Protein AF-A0A7J2HNV4-F1 (afdb_monomer)

Solvent-accessible surface area (backbone atoms only — not comparable to full-atom values): 3819 Å² total; per-residue (Å²): 111,80,86,79,57,71,96,55,95,83,83,84,89,76,90,79,60,55,48,67,67,27,85,86,33,45,76,37,73,76,59,72,85,52,80,71,52,79,67,56,43,55,51,38,51,51,41,40,53,55,49,52,50,56,60,74,76,103

Radius of gyration: 17.04 Å; Cα contacts (8 Å, |Δi|>4): 27; chains: 1; bounding box: 38×14×44 Å

Structure (mmCIF, N/CA/C/O backbone):
data_AF-A0A7J2HNV4-F1
#
_entry.id   AF-A0A7J2HNV4-F1
#
loop_
_atom_site.group_PDB
_atom_site.id
_atom_site.type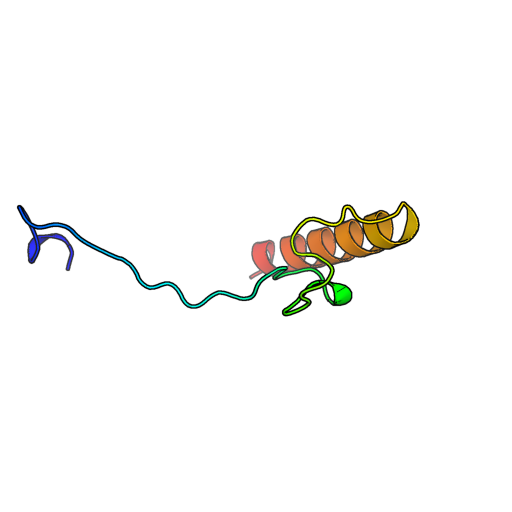_symbol
_atom_site.label_atom_id
_atom_site.label_alt_id
_atom_site.label_comp_id
_atom_site.label_asym_id
_atom_site.label_entity_id
_atom_site.label_seq_id
_atom_site.pdbx_PDB_ins_code
_atom_site.Cartn_x
_atom_site.Cartn_y
_atom_site.Cartn_z
_atom_site.occupancy
_atom_site.B_iso_or_equiv
_atom_site.auth_seq_id
_atom_site.auth_comp_id
_atom_site.auth_asym_id
_atom_site.auth_atom_id
_atom_site.pdbx_PDB_model_num
ATOM 1 N N . LYS A 1 1 ? -12.875 1.729 25.351 1.00 45.81 1 LYS A N 1
ATOM 2 C CA . LYS A 1 1 ? -12.220 0.599 24.606 1.00 45.81 1 LYS A CA 1
ATOM 3 C C . LYS A 1 1 ? -13.287 -0.404 24.153 1.00 45.81 1 LYS A C 1
ATOM 5 O O . LYS A 1 1 ? -14.412 -0.249 24.589 1.00 45.81 1 LYS A O 1
ATOM 10 N N . ALA A 1 2 ? -12.989 -1.386 23.285 1.00 58.97 2 ALA A N 1
ATOM 11 C CA . ALA A 1 2 ? -13.980 -2.302 22.673 1.00 58.97 2 ALA A CA 1
ATOM 12 C C . ALA A 1 2 ? -15.007 -2.917 23.657 1.00 58.97 2 ALA A C 1
ATOM 14 O O . ALA A 1 2 ? -16.134 -3.218 23.271 1.00 58.97 2 ALA A O 1
ATOM 15 N N . ASP A 1 3 ? -14.654 -3.020 24.940 1.00 67.31 3 ASP A N 1
ATOM 16 C CA . ASP A 1 3 ? -15.559 -3.425 26.013 1.00 67.31 3 ASP A CA 1
ATOM 17 C C . ASP A 1 3 ? -16.786 -2.520 26.245 1.00 67.31 3 ASP A C 1
ATOM 19 O O . ASP A 1 3 ? -17.774 -2.989 26.805 1.00 67.31 3 ASP A O 1
ATOM 23 N N . GLU A 1 4 ? -16.757 -1.264 25.794 1.00 74.81 4 GLU A N 1
ATOM 24 C CA . GLU A 1 4 ? -17.837 -0.269 25.939 1.00 74.81 4 GLU A CA 1
ATOM 25 C C . GLU A 1 4 ? -18.950 -0.404 24.885 1.00 74.81 4 GLU A C 1
ATOM 27 O O . GLU A 1 4 ? -20.038 0.135 25.070 1.00 74.81 4 GLU A O 1
ATOM 32 N N . TYR A 1 5 ? -18.707 -1.128 23.786 1.00 77.19 5 TYR A N 1
ATOM 33 C CA . TYR A 1 5 ? -19.616 -1.203 22.631 1.00 77.19 5 TYR A CA 1
ATOM 34 C C . TYR A 1 5 ? -20.053 -2.647 22.320 1.00 77.19 5 TYR A C 1
ATOM 36 O O . TYR A 1 5 ? -20.242 -3.025 21.165 1.00 77.19 5 TYR A O 1
ATOM 44 N N . LYS A 1 6 ? -20.239 -3.472 23.362 1.00 85.06 6 LYS A N 1
ATOM 45 C CA . LYS A 1 6 ? -20.745 -4.851 23.231 1.00 85.06 6 LYS A CA 1
ATOM 46 C C . LYS A 1 6 ? -22.224 -4.861 22.814 1.00 85.06 6 LYS A C 1
ATOM 48 O O . LYS A 1 6 ? -23.021 -4.063 23.297 1.00 85.06 6 LYS A O 1
ATOM 53 N N . GLY A 1 7 ? -22.595 -5.791 21.930 1.00 87.19 7 GLY A N 1
ATOM 54 C CA . GLY A 1 7 ? -23.988 -6.014 21.512 1.00 87.19 7 GLY A CA 1
ATOM 55 C C . GLY A 1 7 ? -24.539 -5.036 20.466 1.00 87.19 7 GLY A C 1
ATOM 56 O O . GLY A 1 7 ? -25.742 -5.041 20.218 1.00 87.19 7 GLY A O 1
ATOM 57 N N . LYS A 1 8 ? -23.692 -4.202 19.847 1.00 88.06 8 LYS A N 1
ATOM 58 C CA . LYS A 1 8 ? -24.073 -3.275 18.769 1.00 88.06 8 LYS A CA 1
ATOM 59 C C . LYS A 1 8 ? -23.159 -3.452 17.549 1.00 88.06 8 LYS A C 1
ATOM 61 O O . LYS A 1 8 ? -22.000 -3.833 17.723 1.00 88.06 8 LYS A O 1
ATOM 66 N N . PRO A 1 9 ? -23.632 -3.157 16.325 1.00 90.50 9 PRO A N 1
ATOM 67 C CA . PRO A 1 9 ? -22.762 -3.101 15.156 1.00 90.50 9 PRO A CA 1
ATOM 68 C C . PRO A 1 9 ? -21.635 -2.086 15.365 1.00 90.50 9 PRO A C 1
ATOM 70 O O . PRO A 1 9 ? -21.868 -0.987 15.866 1.00 90.50 9 PRO A O 1
ATOM 73 N N . THR A 1 10 ? -20.420 -2.451 14.964 1.00 89.88 10 THR A N 1
ATOM 74 C CA . THR A 1 10 ? -19.253 -1.562 14.988 1.00 89.88 10 THR A CA 1
ATOM 75 C C . THR A 1 10 ? -18.784 -1.333 13.557 1.00 89.88 10 THR A C 1
ATOM 77 O O . THR A 1 10 ? -18.668 -2.284 12.787 1.00 89.88 10 THR A O 1
ATOM 80 N N . MET A 1 11 ? -18.501 -0.079 13.209 1.00 91.31 11 MET A N 1
ATOM 81 C CA . MET A 1 11 ? -17.902 0.305 11.932 1.00 91.31 11 MET A CA 1
ATOM 82 C C . MET A 1 11 ? -16.598 1.050 12.200 1.00 91.31 11 MET A C 1
ATOM 84 O O . MET A 1 11 ? -16.560 1.963 13.023 1.00 91.31 11 MET A O 1
ATOM 88 N N . ILE A 1 12 ? -15.541 0.670 11.487 1.00 92.50 12 ILE A N 1
ATOM 89 C CA . ILE A 1 12 ? -14.268 1.387 11.483 1.00 92.50 12 ILE A CA 1
ATOM 90 C C . ILE A 1 12 ? -14.197 2.161 10.172 1.00 92.50 12 ILE A C 1
ATOM 92 O O . ILE A 1 12 ? -14.173 1.565 9.098 1.00 92.50 12 ILE A O 1
ATOM 96 N N . ILE A 1 13 ? -14.162 3.488 10.263 1.00 93.75 13 ILE A N 1
ATOM 97 C CA . ILE A 1 13 ? -13.898 4.348 9.109 1.00 93.75 13 ILE A CA 1
ATOM 98 C C . ILE A 1 13 ? -12.388 4.556 9.048 1.00 93.75 13 ILE A C 1
ATOM 1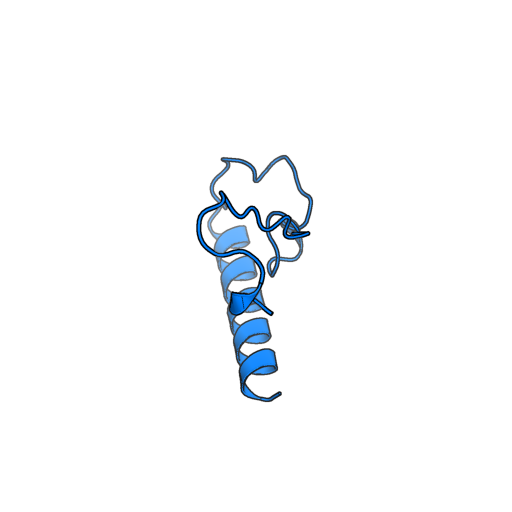00 O O . ILE A 1 13 ? -11.828 5.330 9.822 1.00 93.75 13 ILE A O 1
ATOM 104 N N . MET A 1 14 ? -11.729 3.825 8.154 1.00 96.00 14 MET A N 1
ATOM 105 C CA . MET A 1 14 ? -10.293 3.944 7.934 1.00 96.00 14 MET A CA 1
ATOM 106 C C . MET A 1 14 ? -10.021 4.884 6.760 1.00 96.00 14 MET A C 1
ATOM 108 O O . MET A 1 14 ? -10.409 4.601 5.626 1.00 96.00 14 MET A O 1
ATOM 112 N N . SER A 1 15 ? -9.308 5.977 7.019 1.00 97.44 15 SER A N 1
ATOM 113 C CA . SER A 1 15 ? -8.743 6.808 5.955 1.00 97.44 15 SER A CA 1
ATOM 114 C C . SER A 1 15 ? -7.649 6.024 5.233 1.00 97.44 15 SER A C 1
ATOM 116 O O . SER A 1 15 ? -6.693 5.568 5.860 1.00 97.44 15 SER A O 1
ATOM 118 N N . THR A 1 16 ? -7.787 5.854 3.921 1.00 96.50 16 THR A N 1
ATOM 119 C CA . THR A 1 16 ? -6.848 5.091 3.088 1.00 96.50 16 THR A CA 1
ATOM 120 C C . THR A 1 16 ? -6.405 5.912 1.882 1.00 96.50 16 THR A C 1
ATOM 122 O O . THR A 1 16 ? -7.037 6.904 1.523 1.00 96.50 16 THR A O 1
ATOM 125 N N . ILE A 1 17 ? -5.307 5.487 1.257 1.00 97.56 17 ILE A N 1
ATOM 126 C CA . ILE A 1 17 ? -4.865 5.968 -0.052 1.00 97.56 17 ILE A CA 1
ATOM 127 C C . ILE A 1 17 ? -4.969 4.782 -1.006 1.00 97.56 17 ILE A C 1
ATOM 129 O O . ILE A 1 17 ? -4.390 3.723 -0.762 1.00 97.56 17 ILE A O 1
ATOM 133 N N . LYS A 1 18 ? -5.726 4.937 -2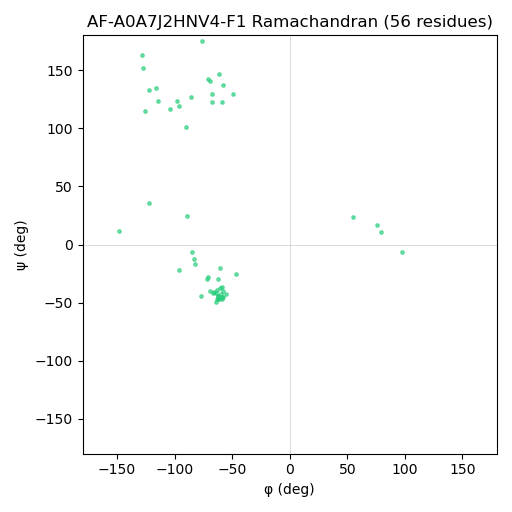.090 1.00 96.31 18 LYS A N 1
ATOM 134 C CA . LYS A 1 18 ? -5.827 3.897 -3.116 1.00 96.31 18 LYS A CA 1
ATOM 135 C C . LYS A 1 18 ? -4.477 3.762 -3.815 1.00 96.31 18 LYS A C 1
ATOM 137 O O . LYS A 1 18 ? -3.931 4.777 -4.225 1.00 96.31 18 LYS A O 1
ATOM 142 N N . GLY A 1 19 ? -3.959 2.539 -3.936 1.00 96.50 19 GLY A N 1
ATOM 143 C CA . GLY A 1 19 ? -2.628 2.293 -4.504 1.00 96.50 19 GLY A CA 1
ATOM 144 C C . GLY A 1 19 ? -1.466 2.632 -3.563 1.00 96.50 19 GLY A C 1
ATOM 145 O O . GLY A 1 19 ? -0.349 2.788 -4.041 1.00 96.50 19 GLY A O 1
ATOM 146 N N . LYS A 1 20 ? -1.715 2.771 -2.245 1.00 97.12 20 LYS A N 1
ATOM 147 C CA . LYS A 1 20 ? -0.676 3.090 -1.249 1.00 97.12 20 LYS A CA 1
ATOM 148 C C . LYS A 1 20 ? 0.546 2.180 -1.400 1.00 97.12 20 LYS A C 1
ATOM 150 O O . LYS A 1 20 ? 0.401 0.961 -1.388 1.00 97.12 20 LYS A O 1
ATOM 155 N N . GLY A 1 21 ? 1.729 2.786 -1.459 1.00 96.69 21 GLY A N 1
ATOM 156 C CA . GLY A 1 21 ? 3.014 2.088 -1.541 1.00 96.69 21 GLY A CA 1
ATOM 157 C C . GLY A 1 21 ? 3.586 1.960 -2.951 1.00 96.69 21 GLY A C 1
ATOM 158 O O . GLY A 1 21 ? 4.727 1.536 -3.074 1.00 96.69 21 GLY A O 1
ATOM 159 N N . VAL A 1 22 ? 2.839 2.365 -3.986 1.00 97.88 22 VAL A N 1
ATOM 160 C CA . VAL A 1 22 ? 3.342 2.461 -5.364 1.00 97.88 22 VAL A CA 1
ATOM 161 C C . VAL A 1 22 ? 3.087 3.869 -5.899 1.00 97.88 22 VAL A C 1
ATOM 163 O O . VAL A 1 22 ? 1.939 4.287 -6.067 1.00 97.88 22 VAL A O 1
ATOM 166 N N . SER A 1 23 ? 4.156 4.607 -6.175 1.00 97.19 23 SER A N 1
ATOM 167 C CA . SER A 1 23 ? 4.167 6.055 -6.410 1.00 97.19 23 SER A CA 1
ATOM 168 C C . SER A 1 23 ? 3.213 6.503 -7.520 1.00 97.19 23 SER A C 1
ATOM 170 O O . SER A 1 23 ? 2.476 7.473 -7.352 1.00 97.19 23 SER A O 1
ATOM 172 N N . PHE A 1 24 ? 3.168 5.769 -8.633 1.00 97.12 24 PHE A N 1
ATOM 173 C CA . PHE A 1 24 ? 2.327 6.095 -9.788 1.00 97.12 24 PHE A CA 1
ATOM 174 C C . PHE A 1 24 ? 0.873 5.603 -9.660 1.00 97.12 24 PHE A C 1
ATOM 176 O O . PHE A 1 24 ? 0.012 6.003 -10.455 1.00 97.12 24 PHE A O 1
ATOM 183 N N . MET A 1 25 ? 0.587 4.743 -8.675 1.00 97.44 25 MET A N 1
ATOM 184 C CA . MET A 1 25 ? -0.761 4.236 -8.396 1.00 97.44 25 MET A CA 1
ATOM 185 C C . MET A 1 25 ? -1.479 5.026 -7.297 1.00 97.44 25 MET A C 1
ATOM 187 O O . MET A 1 25 ? -2.712 4.995 -7.244 1.00 97.44 25 MET A O 1
ATOM 191 N N . GLU A 1 26 ? -0.748 5.731 -6.426 1.00 97.94 26 GLU A N 1
ATOM 192 C CA . GLU A 1 26 ? -1.348 6.485 -5.322 1.00 97.94 26 GLU A CA 1
ATOM 193 C C . GLU A 1 26 ? -2.339 7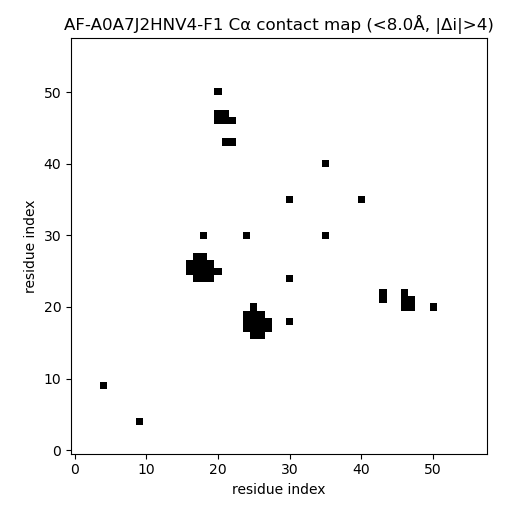.549 -5.818 1.00 97.94 26 GLU A C 1
ATOM 195 O O . GLU A 1 26 ? -2.000 8.437 -6.597 1.00 97.94 26 GLU A O 1
ATOM 200 N N . ASN A 1 27 ? -3.588 7.461 -5.344 1.00 97.56 27 ASN A N 1
ATOM 201 C CA . ASN A 1 27 ? -4.702 8.343 -5.723 1.00 97.56 27 ASN A CA 1
ATOM 202 C C . ASN A 1 27 ? -4.974 8.417 -7.238 1.00 97.56 27 ASN A C 1
ATOM 204 O O . ASN A 1 27 ? -5.592 9.372 -7.712 1.00 97.56 27 ASN A O 1
ATOM 208 N N . ASN A 1 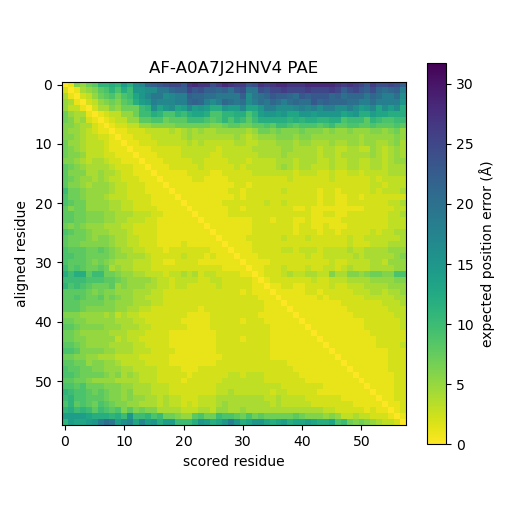28 ? -4.573 7.393 -7.994 1.00 97.06 28 ASN A N 1
ATOM 209 C CA . ASN A 1 28 ? -4.771 7.343 -9.434 1.00 97.06 28 ASN A CA 1
ATOM 210 C C . ASN A 1 28 ? -6.011 6.504 -9.805 1.00 97.06 28 ASN A C 1
ATOM 212 O O . ASN A 1 28 ? -6.149 5.333 -9.430 1.00 97.06 28 ASN A O 1
ATOM 216 N N . VAL A 1 29 ? -6.948 7.107 -10.542 1.00 96.81 29 VAL A N 1
ATOM 217 C CA . VAL A 1 29 ? -8.195 6.449 -10.968 1.00 96.81 29 VAL A CA 1
ATOM 218 C C . VAL A 1 29 ? -7.970 5.400 -12.052 1.00 96.81 29 VAL A C 1
ATOM 220 O O . VAL A 1 29 ? -8.688 4.397 -12.055 1.00 96.81 29 VAL A O 1
ATOM 223 N N . ASP A 1 30 ? -6.947 5.568 -12.892 1.00 96.31 30 ASP A N 1
ATOM 224 C CA . ASP A 1 30 ? -6.651 4.664 -14.009 1.00 96.31 30 ASP A CA 1
ATOM 225 C C . ASP A 1 30 ? -6.325 3.251 -13.514 1.00 96.31 30 ASP A C 1
ATOM 227 O O . ASP A 1 30 ? -6.670 2.261 -14.155 1.00 96.31 30 ASP A O 1
ATOM 231 N N . PHE A 1 31 ? -5.757 3.143 -12.312 1.00 95.94 31 PHE A N 1
ATOM 232 C CA . PHE A 1 31 ? -5.432 1.879 -11.651 1.00 95.94 31 PHE A CA 1
ATOM 233 C C . PHE A 1 31 ? -6.586 1.328 -10.793 1.00 95.94 31 PHE A C 1
ATOM 235 O O . PHE A 1 31 ? -6.370 0.573 -9.850 1.00 95.94 31 PHE A O 1
ATOM 242 N N . HIS A 1 32 ? -7.848 1.681 -11.084 1.00 95.88 32 HIS A N 1
ATOM 243 C CA . HIS A 1 32 ? -8.992 1.063 -10.397 1.00 95.88 32 HIS A CA 1
ATOM 244 C C . HIS A 1 32 ? -9.162 -0.424 -10.704 1.00 95.88 32 HIS A C 1
ATOM 246 O O . HIS A 1 32 ? -9.482 -1.193 -9.802 1.00 95.88 32 HIS A O 1
ATOM 252 N N . GLY A 1 33 ? -8.971 -0.795 -11.965 1.00 94.25 33 GLY A N 1
ATOM 253 C CA . GLY A 1 33 ? -9.091 -2.170 -12.452 1.00 94.25 33 GLY A CA 1
ATOM 254 C C . GLY A 1 33 ? -8.146 -2.465 -13.613 1.00 94.25 33 GLY A C 1
ATOM 255 O O . GLY A 1 33 ? -8.294 -3.484 -14.281 1.00 94.25 33 GLY A O 1
ATOM 256 N N . LYS A 1 34 ? -7.197 -1.562 -13.881 1.00 95.38 34 LYS A N 1
ATOM 257 C CA . LYS A 1 34 ? -6.166 -1.744 -14.896 1.00 95.38 34 LYS A CA 1
ATOM 258 C C . LYS A 1 34 ? -4.997 -2.509 -14.284 1.00 95.38 34 LYS A C 1
ATOM 260 O O . LYS A 1 34 ? -4.458 -2.093 -13.260 1.00 95.38 34 LYS A O 1
ATOM 265 N N . ALA A 1 35 ? -4.604 -3.602 -14.929 1.00 96.00 35 ALA A N 1
ATOM 266 C CA . ALA A 1 35 ? -3.378 -4.306 -14.585 1.00 96.00 35 ALA A CA 1
ATOM 267 C C . ALA A 1 35 ? -2.145 -3.482 -15.017 1.00 96.00 35 ALA A C 1
ATOM 269 O O . ALA A 1 35 ? -2.184 -2.870 -16.091 1.00 96.00 35 ALA A O 1
ATOM 270 N N . PRO A 1 36 ? -1.059 -3.472 -14.225 1.00 96.75 36 PRO A N 1
ATOM 271 C CA . PRO A 1 36 ? 0.214 -2.892 -14.644 1.00 96.75 36 PRO A CA 1
ATOM 272 C C . PRO A 1 36 ? 0.770 -3.622 -15.868 1.00 96.75 36 PRO A C 1
ATOM 274 O O . PRO A 1 36 ? 0.595 -4.835 -16.001 1.00 96.75 36 PRO A O 1
ATOM 277 N N . ASN A 1 37 ? 1.464 -2.900 -16.743 1.00 97.69 37 ASN A N 1
ATOM 278 C CA . ASN A 1 37 ? 2.320 -3.532 -17.750 1.00 97.69 37 ASN A CA 1
ATOM 279 C C . ASN A 1 37 ? 3.641 -4.033 -17.129 1.00 97.69 37 ASN A C 1
ATOM 281 O O . ASN A 1 37 ? 3.919 -3.780 -15.958 1.00 97.69 37 ASN A O 1
ATOM 285 N N . ASP A 1 38 ? 4.473 -4.717 -17.916 1.00 98.38 38 ASP A N 1
ATOM 286 C CA . ASP A 1 38 ? 5.710 -5.342 -17.424 1.00 98.38 38 ASP A CA 1
ATOM 287 C C . ASP A 1 38 ? 6.702 -4.353 -16.788 1.00 98.38 38 ASP A C 1
ATOM 289 O O . ASP A 1 38 ? 7.363 -4.686 -15.803 1.00 98.38 38 ASP A O 1
ATOM 293 N N . GLU A 1 39 ? 6.811 -3.132 -17.317 1.00 98.06 39 GLU A N 1
ATOM 294 C CA . GLU A 1 39 ? 7.707 -2.106 -16.769 1.00 98.06 39 GLU A CA 1
ATOM 295 C C . GLU A 1 39 ? 7.121 -1.468 -15.505 1.00 98.06 39 GLU A C 1
ATOM 297 O O . GLU A 1 39 ? 7.810 -1.350 -14.491 1.00 98.06 39 GLU A O 1
ATOM 302 N N . GLU A 1 40 ? 5.826 -1.141 -15.521 1.00 97.94 40 GLU A N 1
ATOM 303 C CA . GLU A 1 40 ? 5.096 -0.660 -14.339 1.00 97.94 40 GLU A CA 1
ATOM 304 C C . GLU A 1 40 ? 5.156 -1.683 -13.193 1.00 97.94 40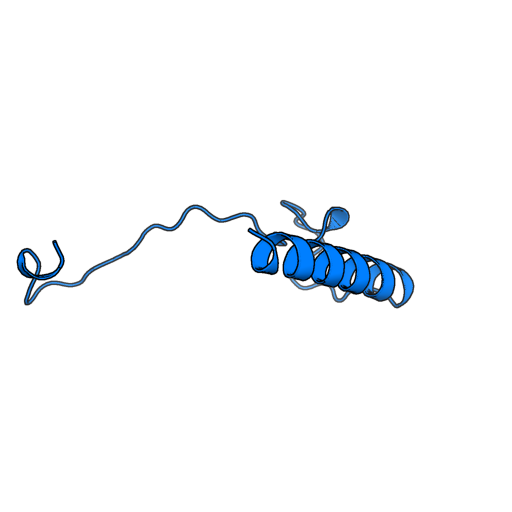 GLU A C 1
ATOM 306 O O . GLU A 1 40 ? 5.355 -1.309 -12.038 1.00 97.94 40 GLU A O 1
ATOM 311 N N . HIS A 1 41 ? 5.043 -2.978 -13.502 1.00 98.12 41 HIS A N 1
ATOM 312 C CA . HIS A 1 41 ? 5.147 -4.061 -12.527 1.00 98.12 41 HIS A CA 1
ATOM 313 C C . HIS A 1 41 ? 6.527 -4.100 -11.862 1.00 98.12 41 HIS A C 1
ATOM 315 O O . HIS A 1 41 ? 6.616 -4.175 -10.637 1.00 98.12 41 HIS A O 1
ATOM 321 N N . LYS A 1 42 ? 7.614 -4.018 -12.642 1.00 98.44 42 LYS A N 1
ATOM 322 C CA . LYS A 1 42 ? 8.982 -3.996 -12.091 1.00 98.44 42 LYS A CA 1
ATOM 323 C C . LYS A 1 42 ? 9.192 -2.812 -11.148 1.00 98.44 42 LYS A C 1
ATOM 325 O O . LYS A 1 42 ? 9.788 -2.984 -10.087 1.00 98.44 42 LYS A O 1
ATOM 330 N N . ILE A 1 43 ? 8.693 -1.632 -11.522 1.00 98.38 43 ILE A N 1
ATOM 331 C CA . ILE A 1 43 ? 8.777 -0.425 -10.689 1.00 98.38 43 ILE A CA 1
ATOM 332 C C . ILE A 1 43 ? 7.984 -0.622 -9.394 1.00 98.38 43 ILE A C 1
ATOM 334 O O . ILE A 1 43 ? 8.531 -0.416 -8.314 1.00 98.38 43 ILE A O 1
ATOM 338 N N . ALA A 1 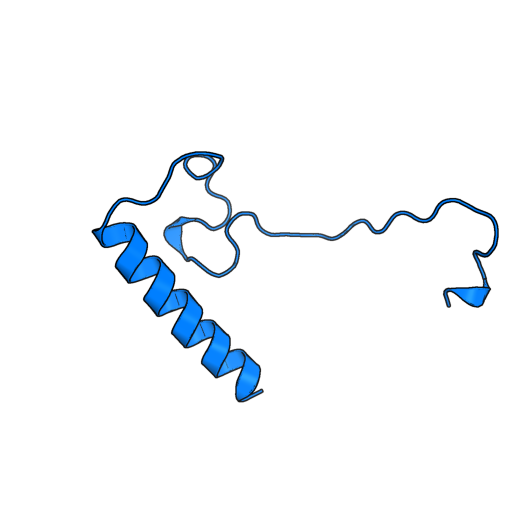44 ? 6.736 -1.086 -9.495 1.00 98.25 44 ALA A N 1
ATOM 339 C CA . ALA A 1 44 ? 5.871 -1.310 -8.341 1.00 98.25 44 ALA A CA 1
ATOM 340 C C . ALA A 1 44 ? 6.478 -2.304 -7.340 1.00 98.25 44 ALA A C 1
ATOM 342 O O . ALA A 1 44 ? 6.487 -2.038 -6.142 1.00 98.25 44 ALA A O 1
ATOM 343 N N . MET A 1 45 ? 7.026 -3.424 -7.820 1.00 98.38 45 MET A N 1
ATOM 344 C CA . MET A 1 45 ? 7.652 -4.421 -6.947 1.00 98.38 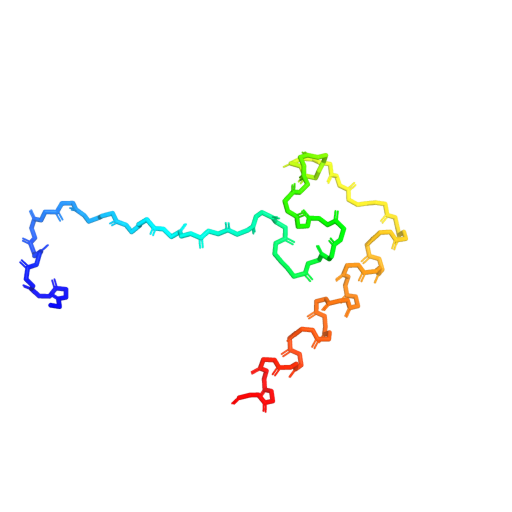45 MET A CA 1
ATOM 345 C C . MET A 1 45 ? 8.878 -3.864 -6.228 1.00 98.38 45 MET A C 1
ATOM 347 O O . MET A 1 45 ? 9.021 -4.073 -5.027 1.00 98.38 45 MET A O 1
ATOM 351 N N . LYS A 1 46 ? 9.719 -3.097 -6.930 1.00 98.50 46 LYS A N 1
ATOM 352 C CA . LYS A 1 46 ? 10.880 -2.449 -6.319 1.00 98.50 46 LYS A CA 1
ATOM 353 C C . LYS A 1 46 ? 10.470 -1.469 -5.213 1.00 98.50 46 LYS A C 1
ATOM 355 O O . LYS A 1 46 ? 11.041 -1.505 -4.129 1.00 98.50 46 LYS A O 1
ATOM 360 N N . GLU A 1 47 ? 9.482 -0.613 -5.473 1.00 98.38 47 GLU A N 1
ATOM 361 C CA . GLU A 1 47 ? 8.995 0.355 -4.479 1.00 98.38 47 GLU A CA 1
ATOM 362 C C . GLU A 1 47 ? 8.394 -0.342 -3.247 1.00 98.38 47 GLU A C 1
ATOM 364 O O . GLU 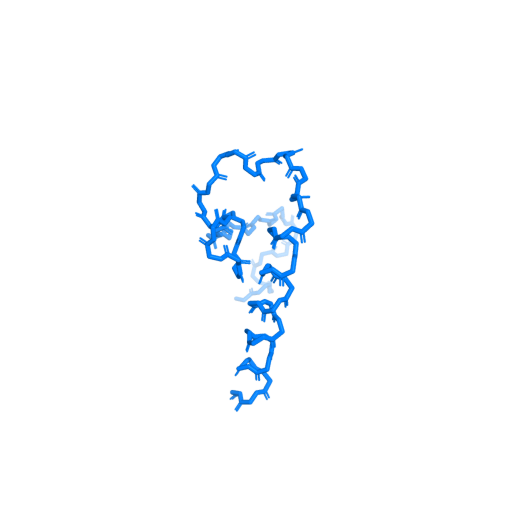A 1 47 ? 8.635 0.083 -2.116 1.00 98.38 47 GLU A O 1
ATOM 369 N N . LEU A 1 48 ? 7.670 -1.448 -3.447 1.00 98.19 48 LEU A N 1
ATOM 370 C CA . LEU A 1 48 ? 7.121 -2.251 -2.354 1.00 98.19 48 LEU A CA 1
ATOM 371 C C . LEU A 1 48 ? 8.213 -2.933 -1.520 1.00 98.19 48 LEU A C 1
ATOM 373 O O . LEU A 1 48 ? 8.116 -2.924 -0.295 1.00 98.19 48 LEU A O 1
ATOM 377 N N . GLU A 1 49 ? 9.253 -3.485 -2.150 1.00 98.19 49 GLU A N 1
ATOM 378 C CA . GLU A 1 49 ? 10.397 -4.089 -1.449 1.00 98.19 49 GLU A CA 1
ATOM 379 C C . GLU A 1 49 ? 11.155 -3.053 -0.602 1.00 98.19 49 GLU A C 1
ATOM 381 O O . GLU A 1 49 ? 11.493 -3.309 0.558 1.00 98.19 49 GLU A O 1
ATOM 386 N N . GLU A 1 50 ? 11.396 -1.861 -1.156 1.00 97.62 50 GLU A N 1
ATOM 387 C CA . GLU A 1 50 ? 12.032 -0.749 -0.442 1.00 97.62 50 GLU A CA 1
ATOM 388 C C . GLU A 1 50 ? 11.177 -0.289 0.751 1.00 97.62 50 GLU A C 1
ATOM 390 O O . GLU A 1 50 ? 11.695 -0.108 1.861 1.00 97.62 50 GLU A O 1
ATOM 395 N N . LEU A 1 51 ? 9.859 -0.163 0.554 1.00 96.81 51 LEU A N 1
ATOM 396 C CA . LEU A 1 51 ? 8.919 0.190 1.614 1.00 96.81 51 LEU A CA 1
ATOM 397 C C . LEU A 1 51 ? 8.882 -0.878 2.715 1.00 96.81 51 LEU A C 1
ATOM 399 O O . LEU A 1 51 ? 8.977 -0.539 3.896 1.00 96.81 51 LEU A O 1
ATOM 403 N N . GLU A 1 52 ? 8.788 -2.157 2.352 1.00 97.44 52 GLU A N 1
ATOM 404 C CA . GLU A 1 52 ? 8.778 -3.274 3.299 1.00 97.44 52 GLU A CA 1
ATOM 405 C C . GLU A 1 52 ? 10.041 -3.282 4.163 1.00 97.44 52 GLU A C 1
ATOM 407 O O . GLU A 1 52 ? 9.953 -3.422 5.387 1.00 97.44 52 GLU A O 1
ATOM 412 N N . LYS A 1 53 ? 11.210 -3.082 3.546 1.00 97.69 53 LYS A N 1
ATOM 413 C CA . LYS A 1 53 ? 12.481 -2.984 4.264 1.00 97.69 53 LYS A CA 1
ATOM 414 C C . LYS A 1 53 ? 12.463 -1.835 5.273 1.00 97.69 53 LYS A C 1
ATOM 416 O O . LYS A 1 53 ? 12.797 -2.057 6.434 1.00 97.69 53 LYS A O 1
ATOM 421 N N . SER A 1 54 ? 12.008 -0.649 4.865 1.00 96.75 54 SER A N 1
ATOM 422 C CA . SER A 1 54 ? 11.954 0.521 5.754 1.00 96.75 54 SER A CA 1
ATOM 423 C C . SER A 1 54 ? 11.053 0.302 6.975 1.00 96.75 54 SER A C 1
ATOM 425 O O . SER A 1 54 ? 11.400 0.710 8.082 1.00 96.75 54 SER A O 1
ATOM 427 N N . ILE A 1 55 ? 9.926 -0.395 6.793 1.00 96.50 55 ILE A N 1
ATOM 428 C CA . ILE A 1 55 ? 8.987 -0.711 7.873 1.00 96.50 55 ILE A CA 1
ATOM 429 C C . ILE A 1 55 ? 9.600 -1.723 8.839 1.00 96.50 55 ILE A C 1
ATOM 431 O O . ILE A 1 55 ? 9.416 -1.598 10.042 1.00 96.50 55 ILE A O 1
ATOM 435 N N . ARG A 1 56 ? 10.317 -2.730 8.330 1.00 95.62 56 ARG A N 1
ATOM 436 C CA . ARG A 1 56 ? 10.952 -3.760 9.168 1.00 95.62 56 ARG A CA 1
ATOM 437 C C . ARG A 1 56 ? 12.138 -3.239 9.972 1.00 95.62 56 ARG A C 1
ATOM 439 O O . ARG A 1 56 ? 12.458 -3.811 11.008 1.00 95.62 56 ARG A O 1
ATOM 446 N N . GLU A 1 57 ? 12.809 -2.214 9.462 1.00 93.75 57 GLU A N 1
ATOM 447 C CA . GLU A 1 57 ? 13.940 -1.559 10.124 1.00 93.75 57 GLU A CA 1
ATOM 448 C C . GLU A 1 57 ? 13.501 -0.466 11.120 1.00 93.75 57 GLU A C 1
ATOM 450 O O . GLU A 1 57 ? 14.353 0.067 11.833 1.00 93.75 57 GLU A O 1
ATOM 455 N N . SER A 1 58 ? 12.200 -0.149 11.181 1.00 82.56 58 SER A N 1
ATOM 456 C CA . SER A 1 58 ? 11.590 0.833 12.095 1.00 82.56 58 SER A CA 1
ATOM 457 C C . SER A 1 58 ? 11.015 0.180 13.351 1.00 82.56 58 SER A C 1
ATOM 459 O O . SER A 1 58 ? 11.149 0.794 14.434 1.00 82.56 58 SER A O 1
#

Nearest PDB structures (foldseek):
  6yak-assembly1_CCC  TM=9.389E-01  e=7.840E-02  Carboxydothermus hydrogenoformans

Foldseek 3Di:
DVVVQPPDDDDDDDDDFQLPQQPVRTNDPVVPPDDDDPVSVVSSVVSNVVVVVVVVVD

Sequence (58 aa):
KADEYKGKPTMIIMSTIKGKGVSFMENNVDFHGKAPNDEEHKIAMKELEELEKSIRES

Secondary structure (DSSP, 8-state):
-GGGGTTS---------TTTT-TTTTT-SGGGTPPP-HHHHHHHHHHHHHHHHHHHT-

pLDDT: mean 93.06, std 9.89, range [45.81, 98.5]

Mean predicted aligned error: 4.71 Å